Protein AF-A0A7S1NGD7-F1 (afdb_monomer_lite)

pLDDT: mean 74.41, std 15.2, range [37.03, 93.12]

Sequence (127 aa):
RTLNAFVNTAGGIALFGVDPDGIARGVAMDPLHQRMLKRDAAGVLSSFHPPVPREAYDINCWPLLRRGSGDPTGLGVFAILVCPTGVVHNYLWRVYMREEDGNVEAELPEELEELKASMLAGRKIRK

Organism: NCBI:txid73025

Radius of gyration: 15.8 Å; chains: 1; bounding box: 41×26×49 Å

Structure (mmCIF, N/CA/C/O backbone):
data_AF-A0A7S1NGD7-F1
#
_entry.id   AF-A0A7S1NGD7-F1
#
loop_
_atom_site.group_PDB
_atom_site.id
_atom_site.type_symbol
_atom_site.label_atom_id
_atom_site.label_alt_id
_atom_site.label_comp_id
_atom_site.label_asym_id
_atom_site.label_entity_id
_atom_site.label_seq_id
_atom_site.pdbx_PDB_ins_code
_atom_site.Cartn_x
_atom_site.Cartn_y
_atom_site.Cartn_z
_atom_site.occupancy
_atom_site.B_iso_or_equiv
_atom_site.auth_seq_id
_atom_site.auth_comp_id
_atom_site.auth_asym_id
_atom_site.auth_atom_id
_atom_site.pdbx_PDB_model_num
ATOM 1 N N . ARG A 1 1 ? -12.822 -6.900 1.771 1.00 73.00 1 ARG A N 1
ATOM 2 C CA . ARG A 1 1 ? -12.779 -8.101 2.649 1.00 73.00 1 ARG A CA 1
ATOM 3 C C . ARG A 1 1 ? -11.549 -8.078 3.554 1.00 73.00 1 ARG A C 1
ATOM 5 O O . ARG A 1 1 ? -11.739 -8.053 4.758 1.00 73.00 1 ARG A O 1
ATOM 12 N N . THR A 1 2 ? -10.333 -7.972 3.011 1.00 82.31 2 THR A N 1
ATOM 13 C CA . THR A 1 2 ? -9.074 -7.890 3.784 1.00 82.31 2 THR A CA 1
ATOM 14 C C . THR A 1 2 ? -9.068 -6.784 4.845 1.00 82.31 2 THR A C 1
ATOM 16 O O . THR A 1 2 ? -8.804 -7.059 6.007 1.00 82.31 2 THR A O 1
ATOM 19 N N . LEU A 1 3 ? -9.477 -5.559 4.488 1.00 82.06 3 LEU A N 1
ATOM 20 C CA . LEU A 1 3 ? -9.535 -4.440 5.442 1.00 82.06 3 LEU A CA 1
ATOM 21 C C . LEU A 1 3 ? -10.493 -4.698 6.614 1.00 82.06 3 LEU A C 1
ATOM 23 O O . LEU A 1 3 ? -10.180 -4.344 7.742 1.00 82.06 3 LEU A O 1
ATOM 27 N N . ASN A 1 4 ? -11.615 -5.386 6.373 1.00 82.06 4 ASN A N 1
ATOM 28 C CA . ASN A 1 4 ? -12.543 -5.756 7.442 1.00 82.06 4 ASN A CA 1
ATOM 29 C C . ASN A 1 4 ? -11.884 -6.717 8.444 1.00 82.06 4 ASN A C 1
ATOM 31 O O . ASN A 1 4 ? -12.099 -6.602 9.645 1.00 82.06 4 ASN A O 1
ATOM 35 N N . ALA A 1 5 ? -11.058 -7.652 7.963 1.00 79.69 5 ALA A N 1
ATOM 36 C CA . ALA A 1 5 ? -10.319 -8.553 8.841 1.00 79.69 5 ALA A CA 1
ATOM 37 C C . ALA A 1 5 ? -9.325 -7.782 9.721 1.00 79.69 5 ALA A C 1
ATOM 39 O O . ALA A 1 5 ? -9.259 -8.035 10.918 1.00 79.69 5 ALA A O 1
ATOM 40 N N . PHE A 1 6 ? -8.606 -6.802 9.167 1.00 83.94 6 PHE A N 1
ATOM 41 C CA . PHE A 1 6 ? -7.676 -5.974 9.944 1.00 83.94 6 PHE A CA 1
ATOM 42 C C . PHE A 1 6 ? -8.377 -5.134 11.009 1.00 83.94 6 PHE A C 1
ATOM 44 O O . PHE A 1 6 ? -7.905 -5.091 12.140 1.00 83.94 6 PHE A O 1
ATOM 51 N N . VAL A 1 7 ? -9.522 -4.528 10.678 1.00 79.62 7 VAL A N 1
ATOM 52 C CA . VAL A 1 7 ? -10.315 -3.729 11.629 1.00 79.62 7 VAL A CA 1
ATOM 53 C C . VAL A 1 7 ? -10.787 -4.564 12.822 1.00 79.62 7 VAL A C 1
ATOM 55 O O . VAL A 1 7 ? -10.792 -4.076 13.946 1.00 79.62 7 VAL A O 1
ATOM 58 N N . ASN A 1 8 ? -11.140 -5.831 12.593 1.00 78.06 8 ASN A N 1
ATOM 59 C CA . ASN A 1 8 ? -11.632 -6.738 13.636 1.00 78.06 8 ASN A CA 1
ATOM 60 C C . ASN A 1 8 ? -10.523 -7.548 14.333 1.00 78.06 8 ASN A C 1
ATOM 62 O O . ASN A 1 8 ? -10.817 -8.456 15.111 1.00 78.06 8 ASN A O 1
ATOM 66 N N . THR A 1 9 ? -9.252 -7.276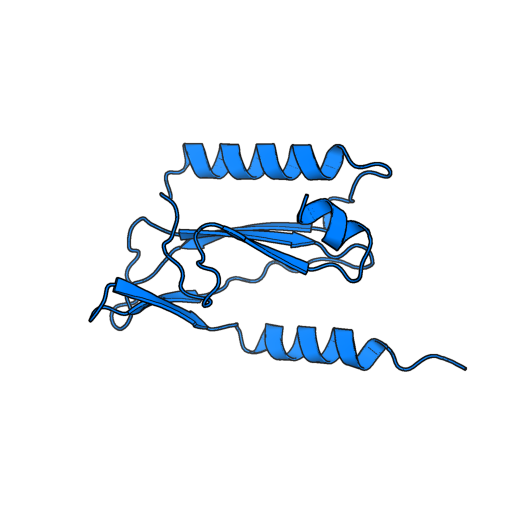 14.039 1.00 79.19 9 THR A N 1
ATOM 67 C CA . THR A 1 9 ? -8.108 -7.989 14.625 1.00 79.19 9 THR A CA 1
ATOM 68 C C . THR A 1 9 ? -7.048 -6.994 15.109 1.00 79.19 9 THR A C 1
ATOM 70 O O . THR A 1 9 ? -7.372 -5.878 15.500 1.00 79.19 9 THR A O 1
ATOM 73 N N . ALA A 1 10 ? -5.770 -7.379 15.133 1.00 75.75 10 ALA A N 1
ATOM 74 C CA . ALA A 1 10 ? -4.669 -6.537 15.606 1.00 75.75 10 ALA 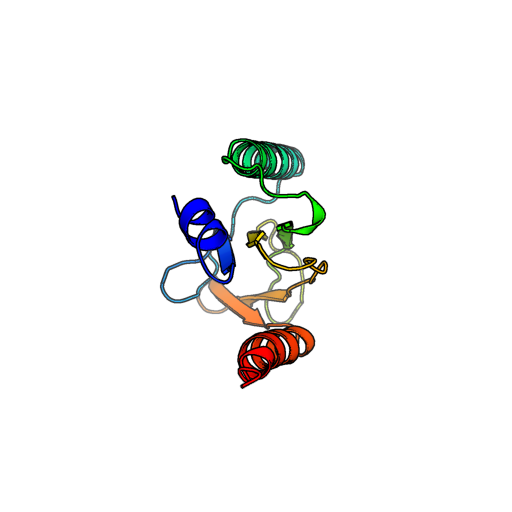A CA 1
ATOM 75 C C . ALA A 1 10 ? -4.232 -5.463 14.586 1.00 75.75 10 ALA A C 1
ATOM 77 O O . ALA A 1 10 ? -3.153 -4.891 14.727 1.00 75.75 10 ALA A O 1
ATOM 78 N N . GLY A 1 11 ? -5.036 -5.207 13.551 1.00 83.12 11 GLY A N 1
ATOM 79 C CA . GLY A 1 11 ? -4.623 -4.432 12.390 1.00 83.12 11 GLY A CA 1
ATOM 80 C C . GLY A 1 11 ? -3.844 -5.256 11.368 1.00 83.12 11 GLY A C 1
ATOM 81 O O . GLY A 1 11 ? -3.824 -6.488 11.407 1.00 83.12 11 GLY A O 1
ATOM 82 N N . GLY A 1 12 ? -3.229 -4.567 10.414 1.00 84.12 12 GLY A N 1
ATOM 83 C CA . GLY A 1 12 ? -2.448 -5.202 9.361 1.00 84.12 12 GLY A CA 1
ATOM 84 C C . GLY A 1 12 ? -2.092 -4.259 8.223 1.00 84.12 12 GLY A C 1
ATOM 85 O O . GLY A 1 12 ? -2.461 -3.083 8.215 1.00 84.12 12 GLY A O 1
ATOM 86 N N . ILE A 1 13 ? -1.368 -4.807 7.250 1.00 84.19 13 ILE A N 1
ATOM 87 C CA . ILE A 1 13 ? -0.969 -4.108 6.030 1.00 84.19 13 ILE A CA 1
ATOM 88 C C . ILE A 1 13 ? -1.505 -4.894 4.837 1.00 84.19 13 ILE A C 1
ATOM 90 O O . ILE A 1 13 ? -1.250 -6.091 4.711 1.00 84.19 13 ILE A O 1
ATOM 94 N N . ALA A 1 14 ? -2.256 -4.223 3.966 1.00 86.69 14 ALA A N 1
ATOM 95 C CA . ALA A 1 14 ? -2.635 -4.748 2.661 1.00 86.69 14 ALA A CA 1
ATOM 96 C C . ALA A 1 14 ? -1.716 -4.127 1.615 1.00 86.69 14 ALA A C 1
ATOM 98 O O . ALA A 1 14 ? -1.683 -2.904 1.475 1.00 86.69 14 ALA A O 1
ATOM 99 N N . LEU A 1 15 ? -0.998 -4.977 0.886 1.00 85.56 15 LEU A N 1
ATOM 100 C CA . LEU A 1 15 ? -0.140 -4.582 -0.222 1.00 85.56 15 LEU A CA 1
ATOM 101 C C . LEU A 1 15 ? -0.799 -4.998 -1.535 1.00 85.56 15 LEU A C 1
ATOM 103 O O . LEU A 1 15 ? -1.227 -6.140 -1.689 1.00 85.56 15 LEU A O 1
ATOM 107 N N . PHE A 1 16 ? -0.885 -4.063 -2.472 1.00 87.56 16 PHE A N 1
ATOM 108 C CA . PHE A 1 16 ? -1.416 -4.275 -3.812 1.00 87.56 16 PHE A CA 1
ATOM 109 C C . PHE A 1 16 ? -0.307 -4.057 -4.836 1.00 87.56 16 PHE A C 1
ATOM 111 O O . PHE A 1 16 ? 0.487 -3.121 -4.719 1.00 87.56 16 PHE A O 1
ATOM 118 N N . GLY A 1 17 ? -0.273 -4.921 -5.849 1.00 84.25 17 GLY A N 1
ATOM 119 C CA . GLY A 1 17 ? 0.891 -5.047 -6.723 1.00 84.25 17 GLY A CA 1
ATOM 120 C C . GLY A 1 17 ? 2.001 -5.878 -6.082 1.00 84.25 17 GLY A C 1
ATOM 121 O O . GLY A 1 17 ? 3.161 -5.648 -6.398 1.00 84.25 17 GLY A O 1
ATOM 122 N N . VAL A 1 18 ? 1.653 -6.800 -5.175 1.00 81.62 18 VAL A N 1
ATOM 123 C CA . VAL A 1 18 ? 2.548 -7.801 -4.579 1.00 81.62 18 VAL A CA 1
ATOM 124 C C . VAL A 1 18 ? 1.908 -9.177 -4.711 1.00 81.62 18 VAL A C 1
ATOM 126 O O . VAL A 1 18 ? 0.737 -9.347 -4.367 1.00 81.62 18 VAL A O 1
ATOM 129 N N . ASP A 1 19 ? 2.666 -10.128 -5.241 1.00 77.44 19 ASP A N 1
ATOM 130 C CA . ASP A 1 19 ? 2.276 -11.522 -5.395 1.00 77.44 19 ASP A CA 1
ATOM 131 C C . ASP A 1 19 ? 2.306 -12.256 -4.038 1.00 77.44 19 ASP A C 1
ATOM 133 O O . ASP A 1 19 ? 2.941 -11.802 -3.081 1.00 77.44 19 ASP A O 1
ATOM 137 N N . PRO A 1 20 ? 1.618 -13.407 -3.912 1.00 75.00 20 PRO A N 1
ATOM 138 C CA . PRO A 1 20 ? 1.566 -14.167 -2.658 1.00 75.00 20 PRO A CA 1
ATOM 139 C C . PRO A 1 20 ? 2.921 -14.684 -2.153 1.00 75.00 20 PRO A C 1
ATOM 141 O O . PRO A 1 20 ? 3.047 -15.004 -0.974 1.00 75.00 20 PRO A O 1
ATOM 144 N N . ASP A 1 21 ? 3.916 -14.781 -3.030 1.00 74.62 21 ASP A N 1
ATOM 145 C CA . ASP A 1 21 ? 5.303 -15.135 -2.711 1.00 74.62 21 ASP A CA 1
ATOM 146 C C . ASP A 1 21 ? 6.119 -13.948 -2.159 1.00 74.62 21 ASP A C 1
ATOM 148 O O . ASP A 1 21 ? 7.282 -14.114 -1.794 1.00 74.62 21 ASP A O 1
ATOM 152 N N . GLY A 1 22 ? 5.505 -12.764 -2.047 1.00 66.31 22 GLY A N 1
ATOM 153 C CA . GLY A 1 22 ? 6.132 -11.544 -1.541 1.00 66.31 22 GLY A CA 1
ATOM 154 C C . GLY A 1 22 ? 6.801 -10.693 -2.620 1.00 66.31 22 GLY A C 1
ATOM 155 O O . GLY A 1 22 ? 7.407 -9.674 -2.292 1.00 66.31 22 GLY A O 1
ATOM 156 N N . ILE A 1 23 ? 6.676 -11.067 -3.894 1.00 69.25 23 ILE A N 1
ATOM 157 C CA . ILE A 1 23 ? 7.294 -10.356 -5.014 1.00 69.25 23 ILE A CA 1
ATOM 158 C C . ILE A 1 23 ? 6.398 -9.190 -5.438 1.00 69.25 23 ILE A C 1
ATOM 160 O O . ILE A 1 23 ? 5.266 -9.395 -5.869 1.00 69.25 23 ILE A O 1
ATOM 164 N N . ALA A 1 24 ? 6.875 -7.943 -5.373 1.00 72.06 24 ALA A N 1
ATOM 165 C CA . ALA A 1 24 ? 6.106 -6.842 -5.961 1.00 72.06 24 ALA A CA 1
ATOM 166 C C . ALA A 1 24 ? 6.074 -6.924 -7.500 1.00 72.06 24 ALA A C 1
ATOM 168 O O . ALA A 1 24 ? 7.094 -6.998 -8.163 1.00 72.06 24 ALA A O 1
ATOM 169 N N . ARG A 1 25 ? 4.895 -6.877 -8.109 1.00 73.94 25 ARG A N 1
ATOM 170 C CA . ARG A 1 25 ? 4.725 -6.658 -9.559 1.00 73.94 25 ARG A CA 1
ATOM 171 C C . ARG A 1 25 ? 4.511 -5.186 -9.891 1.00 73.94 25 ARG A C 1
ATOM 173 O O . ARG A 1 25 ? 4.692 -4.761 -11.027 1.00 73.94 25 ARG A O 1
ATOM 180 N N . GLY A 1 26 ? 4.145 -4.414 -8.874 1.00 78.81 26 GLY A N 1
ATOM 181 C CA . GLY A 1 26 ? 3.802 -3.014 -8.990 1.00 78.81 26 GLY A CA 1
ATOM 182 C C . GLY A 1 26 ? 2.437 -2.779 -9.637 1.00 78.81 26 GLY A C 1
ATOM 183 O O . GLY A 1 26 ? 1.807 -3.651 -10.231 1.00 78.81 26 GLY A O 1
ATOM 184 N N . VAL A 1 27 ? 1.972 -1.552 -9.488 1.00 84.88 27 VAL A N 1
ATOM 185 C CA . VAL A 1 27 ? 0.824 -0.956 -10.159 1.00 84.88 27 VAL A CA 1
ATOM 186 C C . VAL A 1 27 ? 1.285 0.338 -10.819 1.00 84.88 27 VAL A C 1
ATOM 188 O O . VAL A 1 27 ? 2.240 0.969 -10.359 1.00 84.88 27 VAL A O 1
ATOM 191 N N . ALA A 1 28 ? 0.632 0.736 -11.909 1.00 84.56 2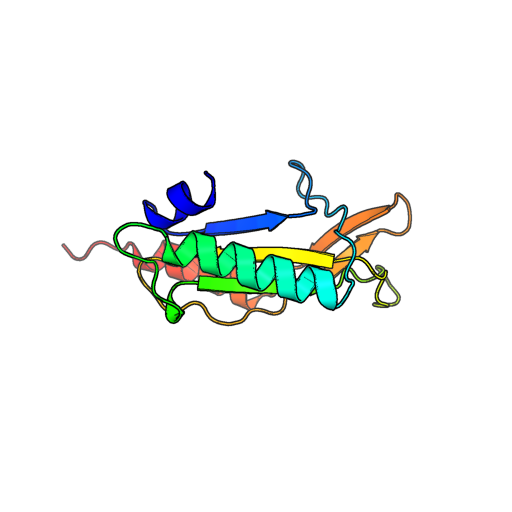8 ALA A N 1
ATOM 192 C CA . ALA A 1 28 ? 0.970 1.974 -12.604 1.00 84.56 28 ALA A CA 1
ATOM 193 C C . ALA A 1 28 ? 0.807 3.187 -11.672 1.00 84.56 28 ALA A C 1
ATOM 195 O O . ALA A 1 28 ? -0.242 3.376 -11.054 1.00 84.56 28 ALA A O 1
ATOM 196 N N . MET A 1 29 ? 1.846 4.020 -11.587 1.00 81.94 29 MET A N 1
ATOM 197 C CA . MET A 1 29 ? 1.917 5.153 -10.658 1.00 81.94 29 MET A CA 1
ATOM 198 C C . MET A 1 29 ? 1.495 6.477 -11.297 1.00 81.94 29 MET A C 1
ATOM 200 O O . MET A 1 29 ? 2.103 7.515 -11.034 1.00 81.94 29 MET A O 1
ATOM 204 N N . ASP A 1 30 ? 0.439 6.495 -12.107 1.00 87.06 30 ASP A N 1
ATOM 205 C CA . ASP A 1 30 ? -0.064 7.777 -12.598 1.00 87.06 30 ASP A CA 1
ATOM 206 C C . ASP A 1 30 ? -0.673 8.609 -11.434 1.00 87.06 30 ASP A C 1
ATOM 208 O O . ASP A 1 30 ? -1.384 8.062 -10.580 1.00 87.06 30 ASP A O 1
ATOM 212 N N . PRO A 1 31 ? -0.414 9.930 -11.361 1.00 86.31 31 PRO A N 1
ATOM 213 C CA . PRO A 1 31 ? -0.900 10.769 -10.266 1.00 86.31 31 PRO A CA 1
ATOM 214 C C . PRO A 1 31 ? -2.425 10.772 -10.087 1.00 86.31 31 PRO A C 1
ATOM 216 O O . PRO A 1 31 ? -2.904 10.924 -8.958 1.00 86.31 31 PRO A O 1
ATOM 219 N N . LEU A 1 32 ? -3.197 10.630 -11.170 1.00 89.06 32 LEU A N 1
ATOM 220 C CA . LEU A 1 32 ? -4.655 10.629 -11.123 1.00 89.06 32 LEU A CA 1
ATOM 221 C C . LEU A 1 32 ? -5.183 9.329 -10.504 1.00 89.06 32 LEU A C 1
ATOM 223 O O . LEU A 1 32 ? -5.947 9.399 -9.537 1.00 89.06 32 LEU A O 1
ATOM 227 N N . HIS A 1 33 ? -4.732 8.162 -10.974 1.00 85.06 33 HIS A N 1
ATOM 228 C CA . HIS A 1 33 ? -5.094 6.863 -10.402 1.00 85.06 33 HIS A CA 1
ATOM 229 C C . HIS A 1 33 ? -4.657 6.771 -8.943 1.00 85.06 33 HIS A C 1
ATOM 231 O O . HIS A 1 33 ? -5.437 6.305 -8.119 1.00 85.06 33 HIS A O 1
ATOM 237 N N . GLN A 1 34 ? -3.473 7.273 -8.575 1.00 88.00 34 GLN A N 1
ATOM 238 C CA . GLN A 1 34 ? -3.049 7.288 -7.171 1.00 88.00 34 GLN A CA 1
ATOM 239 C C . GLN A 1 34 ? -4.024 8.073 -6.281 1.00 88.00 34 GLN A C 1
ATOM 241 O O . GLN A 1 34 ? -4.388 7.614 -5.197 1.00 88.00 34 GLN A O 1
ATOM 246 N N . ARG A 1 35 ? -4.476 9.254 -6.725 1.00 90.06 35 ARG A N 1
ATOM 247 C CA . ARG A 1 35 ? -5.469 10.051 -5.985 1.00 90.06 35 ARG A CA 1
ATOM 248 C C . ARG A 1 35 ? -6.813 9.335 -5.893 1.00 90.06 35 ARG A C 1
ATOM 250 O O . ARG A 1 35 ? -7.422 9.349 -4.824 1.00 90.06 35 ARG A O 1
ATOM 257 N N . MET A 1 36 ? -7.255 8.704 -6.980 1.00 90.19 36 MET A N 1
ATOM 258 C CA . MET A 1 36 ? -8.499 7.933 -7.007 1.00 90.19 36 MET A CA 1
ATOM 259 C C . MET A 1 36 ? -8.438 6.739 -6.053 1.00 90.19 36 MET A C 1
ATOM 261 O O . MET A 1 36 ? -9.291 6.630 -5.180 1.00 90.19 36 MET A O 1
ATOM 265 N N . LEU A 1 37 ? -7.383 5.923 -6.121 1.00 89.25 37 LEU A N 1
ATOM 266 C CA . LEU A 1 37 ? -7.179 4.778 -5.229 1.00 89.25 37 LEU A CA 1
ATOM 267 C C . LEU A 1 37 ? -7.141 5.197 -3.757 1.00 89.25 37 LEU A C 1
ATOM 269 O O . LEU A 1 37 ? -7.783 4.565 -2.921 1.00 89.25 37 LEU A O 1
ATOM 273 N N . LYS A 1 38 ? -6.441 6.294 -3.434 1.00 91.38 38 LYS A N 1
ATOM 274 C CA . LYS A 1 38 ? -6.408 6.839 -2.068 1.00 91.38 38 LYS A CA 1
ATOM 275 C C . LYS A 1 38 ? -7.793 7.257 -1.582 1.00 91.38 38 LYS A C 1
ATOM 277 O O . LYS A 1 38 ? -8.171 6.919 -0.462 1.00 91.38 38 LYS A O 1
ATOM 282 N N . ARG A 1 39 ? -8.548 7.977 -2.415 1.00 93.12 39 ARG A N 1
ATOM 283 C CA . ARG A 1 39 ? -9.914 8.410 -2.095 1.00 93.12 39 ARG A CA 1
ATOM 284 C C . ARG A 1 39 ? -10.838 7.213 -1.893 1.00 93.12 39 ARG A C 1
ATOM 286 O O . ARG A 1 39 ? -11.578 7.180 -0.915 1.00 93.12 39 ARG A O 1
ATOM 293 N N . ASP A 1 40 ? -10.779 6.239 -2.790 1.00 92.25 40 ASP A N 1
ATOM 294 C CA . ASP A 1 40 ? -11.674 5.087 -2.775 1.00 92.25 40 ASP A CA 1
ATOM 295 C C . ASP A 1 40 ? -11.362 4.175 -1.574 1.00 92.25 40 ASP A C 1
ATOM 297 O O . ASP A 1 40 ? -12.274 3.765 -0.858 1.00 92.25 40 ASP A O 1
ATOM 301 N N . ALA A 1 41 ? -10.081 3.948 -1.259 1.00 91.25 41 ALA A N 1
ATOM 302 C CA . ALA A 1 41 ? -9.666 3.223 -0.057 1.00 91.25 41 ALA A CA 1
ATOM 303 C C . ALA A 1 41 ? -10.100 3.932 1.239 1.00 91.25 41 ALA A C 1
ATOM 305 O O . ALA A 1 41 ? -10.618 3.282 2.150 1.00 91.25 41 ALA A O 1
ATOM 306 N N . ALA A 1 42 ? -9.952 5.260 1.315 1.00 92.00 42 ALA A N 1
ATOM 307 C CA . ALA A 1 42 ? -10.446 6.042 2.448 1.00 92.00 42 ALA A CA 1
ATOM 308 C C . ALA A 1 42 ? -11.978 5.958 2.580 1.00 92.00 42 ALA A C 1
ATOM 310 O O . ALA A 1 42 ? -12.486 5.816 3.689 1.00 92.00 42 ALA A O 1
ATOM 311 N N . GLY A 1 43 ? -12.705 5.982 1.458 1.00 92.88 43 GLY A N 1
ATOM 312 C CA . GLY A 1 43 ? -14.159 5.806 1.430 1.00 92.88 43 GLY A CA 1
ATOM 313 C C . GLY A 1 43 ? -14.609 4.429 1.924 1.00 92.88 43 GLY A C 1
ATOM 314 O O . GLY A 1 43 ? -15.602 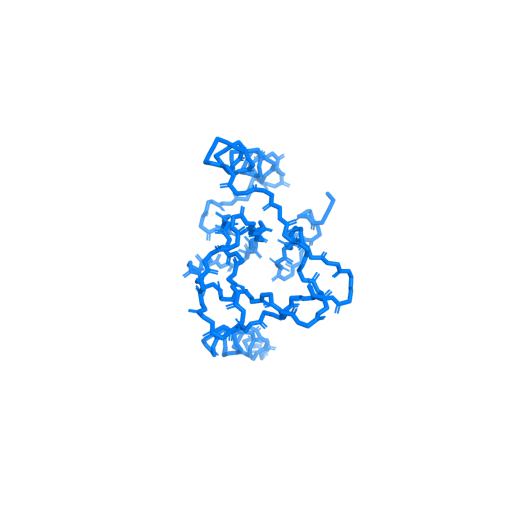4.318 2.638 1.00 92.88 43 GLY A O 1
ATOM 315 N N . VAL A 1 44 ? -13.856 3.370 1.613 1.00 91.94 44 VAL A N 1
ATOM 316 C CA . VAL A 1 44 ? -14.116 2.033 2.172 1.00 91.94 44 VAL A CA 1
ATOM 317 C C . VAL A 1 44 ? -13.915 2.031 3.689 1.00 91.94 44 VAL A C 1
ATOM 319 O O . VAL A 1 44 ? -14.757 1.500 4.410 1.00 91.94 44 VAL A O 1
ATOM 322 N N . LEU A 1 45 ? -12.838 2.641 4.189 1.00 90.00 45 LEU A N 1
ATOM 323 C CA . LEU A 1 45 ? -12.531 2.676 5.624 1.00 90.00 45 LEU A CA 1
ATOM 324 C C . LEU A 1 45 ? -13.557 3.487 6.434 1.00 90.00 45 LEU A C 1
ATOM 326 O O . LEU A 1 45 ? -13.915 3.086 7.543 1.00 90.00 45 LEU A O 1
ATOM 330 N N . SER A 1 46 ? -14.088 4.573 5.868 1.00 90.44 46 SER A N 1
ATOM 331 C CA . SER A 1 46 ? -15.153 5.364 6.496 1.00 90.44 46 SER A CA 1
ATOM 332 C C . SER A 1 46 ? -16.532 4.696 6.439 1.00 90.44 46 SER A C 1
ATOM 334 O O . SER A 1 46 ? -17.415 5.072 7.206 1.00 90.44 46 SER A O 1
ATOM 336 N N . SER A 1 47 ? -16.721 3.695 5.571 1.00 91.00 47 SER A N 1
ATOM 337 C CA . SER A 1 47 ? -17.984 2.951 5.448 1.00 91.00 47 SER A CA 1
ATOM 338 C C . SER A 1 47 ? -18.173 1.835 6.486 1.00 91.00 47 SER A C 1
ATOM 340 O O . SER A 1 47 ? -19.267 1.278 6.587 1.00 91.00 47 SER A O 1
ATOM 342 N N . PHE A 1 48 ? -17.131 1.487 7.252 1.00 88.31 48 PHE A N 1
ATOM 343 C CA . PHE A 1 48 ? -17.245 0.505 8.334 1.00 88.31 48 PHE A CA 1
ATOM 344 C C . PHE A 1 48 ? -18.125 1.019 9.483 1.00 88.31 48 PHE A C 1
ATOM 346 O O . PHE A 1 48 ? -18.328 2.221 9.645 1.00 88.31 48 PHE A O 1
ATOM 353 N N . HIS A 1 49 ? -18.655 0.096 10.292 1.00 83.44 49 HIS A N 1
ATOM 354 C CA . HIS A 1 49 ? -19.430 0.426 11.486 1.00 83.44 49 HIS A CA 1
ATOM 355 C C . HIS A 1 49 ? -18.822 -0.249 12.732 1.00 83.44 49 HIS A C 1
ATOM 357 O O . HIS A 1 49 ? -18.906 -1.475 12.836 1.00 83.44 49 HIS A O 1
ATOM 363 N N . PRO A 1 50 ? -18.229 0.517 13.672 1.00 85.44 50 PRO A N 1
ATOM 364 C CA . PRO A 1 50 ? -17.999 1.965 13.598 1.00 85.44 50 PRO A CA 1
ATOM 365 C C . PRO A 1 50 ? -16.991 2.348 12.488 1.00 85.44 50 PRO A C 1
ATOM 367 O O . PRO A 1 50 ? -16.178 1.504 12.096 1.00 85.44 50 PRO A O 1
ATOM 370 N N . PRO A 1 51 ? -17.026 3.594 11.969 1.00 86.62 51 PRO A N 1
ATOM 371 C CA . PRO A 1 51 ? -16.043 4.064 10.993 1.00 86.62 51 PRO A CA 1
ATOM 372 C C . PRO A 1 51 ? -14.621 3.991 11.552 1.00 86.62 51 PRO A C 1
ATOM 374 O O . PRO A 1 51 ? -14.406 4.274 12.732 1.00 86.62 51 PRO A O 1
ATOM 377 N N . VAL A 1 52 ? -13.644 3.652 10.706 1.00 86.19 52 VAL A N 1
ATOM 378 C CA . VAL A 1 52 ? -12.234 3.631 11.120 1.00 86.19 52 VAL A CA 1
ATOM 379 C C . VAL A 1 52 ? -11.721 5.077 11.229 1.00 86.19 52 VAL A C 1
ATOM 381 O O . VAL A 1 52 ? -11.808 5.809 10.238 1.00 86.19 52 VAL A O 1
ATOM 384 N N . PRO A 1 53 ? -11.181 5.512 12.385 1.00 87.94 53 PRO A N 1
ATOM 385 C CA . PRO A 1 53 ? -10.626 6.858 12.549 1.00 87.94 53 PRO A CA 1
ATOM 386 C C . PRO A 1 53 ? -9.477 7.138 11.571 1.00 87.94 53 PRO A C 1
ATOM 388 O O . PRO A 1 53 ? -8.730 6.227 11.213 1.00 87.94 53 PRO A O 1
ATOM 391 N N . ARG A 1 54 ? -9.290 8.395 11.147 1.00 87.06 54 ARG A N 1
ATOM 392 C CA . ARG A 1 54 ? -8.267 8.757 10.143 1.00 87.06 54 ARG A CA 1
ATOM 393 C C . ARG A 1 54 ? -6.847 8.465 10.626 1.00 87.06 54 ARG A C 1
ATOM 395 O O . ARG A 1 54 ? -5.992 8.119 9.817 1.00 87.06 54 ARG A O 1
ATOM 402 N N . GLU A 1 55 ? -6.609 8.622 11.918 1.00 85.19 55 GLU A N 1
ATOM 403 C CA . GLU A 1 55 ? -5.362 8.340 12.625 1.00 85.19 55 GLU A CA 1
ATOM 404 C C . GLU A 1 55 ? -5.062 6.839 12.748 1.00 85.19 55 GLU A C 1
ATOM 406 O O . GLU A 1 55 ? -3.908 6.455 12.930 1.00 85.19 55 GLU A O 1
ATOM 411 N N . ALA A 1 56 ? -6.086 5.994 12.608 1.00 85.38 56 ALA A N 1
ATOM 412 C CA . ALA A 1 56 ? -5.993 4.543 12.723 1.00 85.38 56 ALA A CA 1
ATOM 413 C C . ALA A 1 56 ? -5.647 3.863 11.388 1.00 85.38 56 ALA A C 1
ATOM 415 O O . ALA A 1 56 ? -5.642 2.633 11.300 1.00 85.38 56 ALA A O 1
ATOM 416 N N . TYR A 1 57 ? -5.365 4.626 10.328 1.00 88.62 57 TYR A N 1
ATOM 417 C CA . TYR A 1 57 ? -4.911 4.067 9.061 1.00 88.62 57 TYR A CA 1
ATOM 418 C C . TYR A 1 57 ? -3.974 5.001 8.299 1.00 88.62 57 TYR A C 1
ATOM 420 O O . TYR A 1 57 ? -4.000 6.220 8.461 1.00 88.62 57 TYR A O 1
ATOM 428 N N . ASP A 1 58 ? -3.186 4.428 7.394 1.00 88.62 58 ASP A N 1
ATOM 429 C CA . ASP A 1 58 ? -2.422 5.191 6.412 1.00 88.62 58 ASP A CA 1
ATOM 430 C C . ASP A 1 58 ? -2.518 4.555 5.024 1.00 88.62 58 ASP A C 1
ATOM 432 O O . ASP A 1 58 ? -2.637 3.336 4.890 1.00 88.62 58 ASP A O 1
ATOM 436 N N . ILE A 1 59 ? -2.524 5.393 3.988 1.00 90.12 59 ILE A N 1
ATOM 437 C CA . ILE A 1 59 ? -2.699 4.965 2.597 1.00 90.12 59 ILE A CA 1
ATOM 438 C C . ILE A 1 59 ? -1.593 5.587 1.756 1.00 90.12 59 ILE A C 1
ATOM 440 O O . ILE A 1 59 ? -1.599 6.790 1.469 1.00 90.12 59 ILE A O 1
ATOM 444 N N . ASN A 1 60 ? -0.672 4.743 1.306 1.00 88.00 60 ASN A N 1
ATOM 445 C CA . ASN A 1 60 ? 0.518 5.168 0.589 1.00 88.00 60 ASN A CA 1
ATOM 446 C C . ASN A 1 60 ? 0.667 4.465 -0.753 1.00 88.00 60 ASN A C 1
ATOM 448 O O . ASN A 1 60 ? 0.146 3.379 -0.988 1.00 88.00 60 ASN A O 1
ATOM 452 N N . CYS A 1 61 ? 1.409 5.129 -1.629 1.00 87.38 61 CYS A N 1
ATOM 453 C CA . CYS A 1 61 ? 1.887 4.557 -2.872 1.00 87.38 61 CYS A CA 1
ATOM 454 C C . CYS A 1 61 ? 3.409 4.625 -2.807 1.00 87.38 61 CYS A C 1
ATOM 456 O O . CYS A 1 61 ? 3.971 5.722 -2.846 1.00 87.38 61 CYS A O 1
ATOM 458 N N . TRP A 1 62 ? 4.066 3.485 -2.646 1.00 86.62 62 TRP A N 1
ATOM 459 C CA . TRP A 1 62 ? 5.519 3.424 -2.568 1.00 86.62 62 TRP A CA 1
ATOM 460 C C . TRP A 1 62 ? 6.084 3.200 -3.969 1.00 86.62 62 TRP A C 1
ATOM 462 O O . TRP A 1 62 ? 5.676 2.239 -4.624 1.00 86.62 62 TRP A O 1
ATOM 472 N N . PRO A 1 63 ? 6.966 4.078 -4.473 1.00 85.25 63 PRO A N 1
ATOM 473 C CA . PRO A 1 63 ? 7.540 3.904 -5.797 1.00 85.25 63 PRO A CA 1
ATOM 474 C C . PRO A 1 63 ? 8.384 2.634 -5.833 1.00 85.25 63 PRO A C 1
ATOM 476 O O . PRO A 1 63 ? 9.138 2.344 -4.904 1.00 85.25 63 PRO A O 1
ATOM 479 N N . LEU A 1 64 ? 8.259 1.893 -6.927 1.00 84.00 64 LEU A N 1
ATOM 480 C CA . LEU A 1 64 ? 9.107 0.753 -7.203 1.00 84.00 64 LEU A CA 1
ATOM 481 C C . LEU A 1 64 ? 10.393 1.260 -7.855 1.00 84.00 64 LEU A C 1
ATOM 483 O O . LEU A 1 64 ? 10.349 1.881 -8.922 1.00 84.00 64 LEU A O 1
ATOM 487 N N . LEU A 1 65 ? 11.523 1.007 -7.211 1.00 83.94 65 LEU A N 1
ATOM 488 C CA . LEU A 1 65 ? 12.849 1.452 -7.630 1.00 83.94 65 LEU A CA 1
ATOM 489 C C . LEU A 1 65 ? 13.590 0.319 -8.341 1.00 83.94 65 LEU A C 1
ATOM 491 O O . LEU A 1 65 ? 13.306 -0.841 -8.086 1.00 83.94 65 LEU A O 1
ATOM 495 N N . ARG A 1 66 ? 14.553 0.605 -9.214 1.00 79.38 66 ARG A N 1
ATOM 496 C CA . ARG A 1 66 ? 15.461 -0.417 -9.757 1.00 79.38 66 ARG A CA 1
ATOM 497 C C . ARG A 1 66 ? 16.548 -0.744 -8.742 1.00 79.38 66 ARG A C 1
ATOM 499 O O . ARG A 1 66 ? 17.106 0.158 -8.114 1.00 79.38 66 ARG A O 1
ATOM 506 N N . ARG A 1 67 ? 16.856 -2.028 -8.562 1.00 72.88 67 ARG A N 1
ATOM 507 C CA . ARG A 1 67 ? 17.948 -2.460 -7.686 1.00 72.88 67 ARG A CA 1
ATOM 508 C C . ARG A 1 67 ? 19.282 -2.030 -8.294 1.00 72.88 67 ARG A C 1
ATOM 510 O O . ARG A 1 67 ? 19.525 -2.261 -9.466 1.00 72.88 67 ARG A O 1
ATOM 517 N N . GLY A 1 68 ? 20.146 -1.415 -7.493 1.00 73.50 68 GLY A N 1
ATOM 518 C CA . GLY A 1 68 ? 21.442 -0.905 -7.946 1.00 73.50 68 GLY A CA 1
ATOM 519 C C . GLY A 1 68 ? 21.415 0.598 -8.195 1.00 73.50 68 GLY A C 1
ATOM 520 O O . GLY A 1 68 ? 22.081 1.329 -7.468 1.00 73.50 68 GLY A O 1
ATOM 521 N N . SER A 1 69 ? 20.622 1.074 -9.163 1.00 78.38 69 SER A N 1
ATOM 522 C CA . SER A 1 69 ? 20.553 2.516 -9.453 1.00 78.38 69 SER A CA 1
ATOM 523 C C . SER A 1 69 ? 19.651 3.296 -8.492 1.00 78.38 69 SER A C 1
ATOM 525 O O . SER A 1 69 ? 19.893 4.473 -8.240 1.00 78.38 69 SER A O 1
ATOM 527 N N . GLY A 1 70 ? 18.622 2.650 -7.932 1.00 74.81 70 GLY A N 1
ATOM 528 C CA . GLY A 1 70 ? 17.602 3.317 -7.121 1.00 74.81 70 GLY A CA 1
ATOM 529 C C . GLY A 1 70 ? 16.611 4.146 -7.943 1.00 74.81 70 GLY A C 1
ATOM 530 O O . GLY A 1 70 ? 15.803 4.870 -7.362 1.00 74.81 70 GLY A O 1
ATOM 531 N N . ASP A 1 71 ? 16.642 4.041 -9.274 1.00 81.19 71 ASP A N 1
ATOM 532 C CA . ASP A 1 71 ? 15.793 4.850 -10.147 1.00 81.19 71 ASP A CA 1
ATOM 533 C C . ASP A 1 71 ? 14.336 4.373 -10.134 1.00 81.19 71 ASP A C 1
ATOM 535 O O . ASP A 1 71 ? 14.075 3.167 -10.135 1.00 81.19 71 ASP A O 1
ATOM 539 N N . PRO A 1 72 ? 13.357 5.288 -10.196 1.00 82.38 72 PRO A N 1
ATOM 540 C CA . PRO A 1 72 ? 11.952 4.921 -10.275 1.00 82.38 72 PRO A CA 1
ATOM 541 C C . PRO A 1 72 ? 11.628 4.187 -11.584 1.00 82.38 72 PRO A C 1
ATOM 543 O O . PRO A 1 72 ? 11.991 4.609 -12.679 1.00 82.38 72 PRO A O 1
ATOM 546 N N . THR A 1 73 ? 10.866 3.101 -11.471 1.00 82.50 73 THR A N 1
ATOM 547 C CA . THR A 1 73 ? 10.420 2.274 -12.610 1.00 82.50 73 THR A CA 1
ATOM 548 C C . THR A 1 73 ? 9.152 2.798 -13.292 1.00 82.50 73 THR A C 1
ATOM 550 O O . THR A 1 73 ? 8.754 2.279 -14.331 1.00 82.50 73 THR A O 1
ATOM 553 N N . GLY A 1 74 ? 8.483 3.796 -12.702 1.00 83.06 74 GLY A N 1
ATOM 554 C CA . GLY A 1 74 ? 7.130 4.221 -13.091 1.00 83.06 74 GLY A CA 1
ATOM 555 C C . GLY A 1 74 ? 6.011 3.327 -12.534 1.00 83.06 74 GLY A C 1
ATOM 556 O O . GLY A 1 74 ? 4.828 3.630 -12.708 1.00 83.06 74 GLY A O 1
ATOM 557 N N . LEU A 1 75 ? 6.375 2.257 -11.825 1.00 86.38 75 LEU A N 1
ATOM 558 C CA . LEU A 1 75 ? 5.473 1.396 -11.069 1.00 86.38 75 LEU A CA 1
ATOM 559 C C . LEU A 1 75 ? 5.610 1.674 -9.569 1.00 86.38 75 LEU A C 1
ATOM 561 O O . LEU A 1 75 ? 6.531 2.362 -9.122 1.00 86.38 75 LEU A O 1
ATOM 565 N N . GLY A 1 76 ? 4.686 1.146 -8.775 1.00 86.38 76 GLY A N 1
ATOM 566 C CA . GLY A 1 76 ? 4.727 1.260 -7.320 1.00 86.38 76 GLY A CA 1
ATOM 567 C C . GLY A 1 76 ? 3.829 0.256 -6.622 1.00 86.38 76 GLY A C 1
ATOM 568 O O . GLY A 1 76 ? 3.051 -0.437 -7.259 1.00 86.38 76 GLY A O 1
ATOM 569 N N . VAL A 1 77 ? 3.938 0.164 -5.305 1.00 87.00 77 VAL A N 1
ATOM 570 C CA . VAL A 1 77 ? 3.084 -0.676 -4.464 1.00 87.00 77 VAL A CA 1
ATOM 571 C C . VAL A 1 77 ? 2.076 0.216 -3.770 1.00 87.00 77 VAL A C 1
ATOM 573 O O . VAL A 1 77 ? 2.443 1.197 -3.122 1.00 87.00 77 VAL A O 1
ATOM 576 N N . PHE A 1 78 ? 0.797 -0.121 -3.896 1.00 89.31 78 PHE A N 1
ATOM 577 C CA . PHE A 1 78 ? -0.245 0.559 -3.140 1.00 89.31 78 PHE A CA 1
ATOM 578 C C . PHE A 1 78 ? -0.421 -0.153 -1.801 1.00 89.31 78 PHE A C 1
ATOM 580 O O . PHE A 1 78 ? -0.653 -1.360 -1.759 1.00 89.31 78 PHE A O 1
ATOM 587 N N . ALA A 1 79 ? -0.273 0.585 -0.707 1.00 88.00 79 ALA A N 1
ATOM 588 C CA . ALA A 1 79 ? -0.258 0.050 0.643 1.00 88.00 79 ALA A CA 1
ATOM 589 C C . ALA A 1 79 ? -1.340 0.713 1.494 1.00 88.00 79 ALA A C 1
ATOM 591 O O . ALA A 1 79 ? -1.444 1.940 1.546 1.00 88.00 79 ALA A O 1
ATOM 592 N N . ILE A 1 80 ? -2.120 -0.112 2.190 1.00 89.81 80 ILE A N 1
ATOM 593 C CA . ILE A 1 80 ? -3.086 0.330 3.196 1.00 89.81 80 ILE A CA 1
ATOM 594 C C . ILE A 1 80 ? -2.680 -0.283 4.532 1.00 89.81 80 ILE A C 1
ATOM 596 O O . ILE A 1 80 ? -2.757 -1.501 4.705 1.00 89.81 80 ILE A O 1
ATOM 600 N N . LEU A 1 81 ? -2.268 0.561 5.471 1.00 87.31 81 LEU A N 1
ATOM 601 C CA . LEU A 1 81 ? -1.975 0.184 6.848 1.00 87.31 81 LEU A CA 1
ATOM 602 C C . LEU A 1 81 ? -3.196 0.494 7.710 1.00 87.31 81 LEU A C 1
ATOM 604 O O . LEU A 1 81 ? -3.747 1.585 7.612 1.00 87.31 81 LEU A O 1
ATOM 608 N N . VAL A 1 82 ? -3.604 -0.442 8.563 1.00 86.38 82 VAL A N 1
ATOM 609 C CA . VAL A 1 82 ? -4.708 -0.259 9.516 1.00 86.38 82 VAL A CA 1
ATOM 610 C C . VAL A 1 82 ? -4.231 -0.665 10.907 1.00 86.38 82 VAL A C 1
ATOM 612 O O . VAL A 1 82 ? -3.761 -1.786 11.089 1.00 86.38 82 VAL A O 1
ATOM 615 N N . CYS A 1 83 ? -4.385 0.224 11.886 1.00 84.25 83 CYS A N 1
ATOM 616 C CA . CYS A 1 83 ? -4.098 0.004 13.302 1.00 84.25 83 CYS A CA 1
ATOM 617 C C . CYS A 1 83 ? -5.325 0.409 14.142 1.00 84.25 83 CYS A C 1
ATOM 619 O O . CYS A 1 83 ? -5.460 1.569 14.518 1.00 84.25 83 CYS A O 1
ATOM 621 N N . PRO A 1 84 ? -6.242 -0.525 14.450 1.00 69.50 84 PRO A N 1
ATOM 622 C CA . PRO A 1 84 ? -7.518 -0.206 15.099 1.00 69.50 84 PRO A CA 1
ATOM 623 C C . PRO A 1 84 ? -7.383 0.358 16.521 1.00 69.50 84 PRO A C 1
ATOM 625 O O . PRO A 1 84 ? -8.297 1.012 17.011 1.00 69.50 84 PRO A O 1
ATOM 628 N N . THR A 1 85 ? -6.266 0.082 17.199 1.00 70.38 85 THR A N 1
ATOM 629 C CA . THR A 1 85 ? -6.038 0.428 18.611 1.00 70.38 85 THR A CA 1
ATOM 630 C C . THR A 1 85 ? -4.965 1.499 18.812 1.00 70.38 85 THR A C 1
ATOM 632 O O . THR A 1 85 ? -4.516 1.694 19.940 1.00 70.38 85 THR A O 1
ATOM 635 N N . GLY A 1 86 ? -4.494 2.160 17.751 1.00 68.06 86 GLY A N 1
ATOM 636 C CA . GLY A 1 86 ? -3.365 3.082 17.849 1.00 68.06 86 GLY A CA 1
ATOM 637 C C . GLY A 1 86 ? -3.219 4.023 16.660 1.00 68.06 86 GLY A C 1
ATOM 638 O O . GLY A 1 86 ? -4.005 3.997 15.719 1.00 68.06 86 GLY A O 1
ATOM 639 N N . VAL A 1 87 ? -2.192 4.867 16.727 1.00 63.75 87 VAL A N 1
ATOM 640 C CA . VAL A 1 87 ? -1.853 5.818 15.664 1.00 63.75 87 VAL A CA 1
ATOM 641 C C . VAL A 1 87 ? -0.954 5.129 14.643 1.00 63.75 87 VAL A C 1
ATOM 643 O O . VAL A 1 87 ? 0.035 4.495 15.011 1.00 63.75 87 VAL A O 1
ATOM 646 N N . VAL A 1 88 ? -1.283 5.257 13.358 1.00 61.41 88 VAL A N 1
ATOM 647 C CA . VAL A 1 88 ? -0.400 4.820 12.272 1.00 61.41 88 VAL A CA 1
ATOM 648 C C . VAL A 1 88 ? 0.586 5.937 11.947 1.00 61.41 88 VAL A C 1
ATOM 650 O O . VAL A 1 88 ? 0.193 7.041 11.572 1.00 61.41 88 VAL A O 1
ATOM 653 N N . HIS A 1 89 ? 1.879 5.645 12.080 1.00 61.31 89 HIS A N 1
ATOM 654 C CA . HIS A 1 89 ? 2.943 6.530 11.615 1.00 61.31 89 HIS A CA 1
ATOM 655 C C . HIS A 1 89 ? 3.181 6.334 10.114 1.00 61.31 89 HIS A C 1
ATOM 657 O O . HIS A 1 89 ? 3.037 5.230 9.588 1.00 61.31 89 HIS A O 1
ATOM 663 N N . ASN A 1 90 ? 3.536 7.416 9.419 1.00 55.53 90 ASN A N 1
ATOM 664 C CA . ASN A 1 90 ? 3.840 7.355 7.995 1.00 55.53 90 ASN A CA 1
ATOM 665 C C . ASN A 1 90 ? 5.227 6.728 7.809 1.00 55.53 90 ASN A C 1
ATOM 667 O O . ASN A 1 90 ? 6.239 7.340 8.146 1.00 55.53 90 ASN A O 1
ATOM 671 N N . TYR A 1 91 ? 5.254 5.496 7.305 1.00 61.50 91 TYR A N 1
ATOM 672 C CA . TYR A 1 91 ? 6.487 4.786 6.986 1.00 61.50 91 TYR A CA 1
ATOM 673 C C . TYR A 1 91 ? 6.738 4.851 5.480 1.00 61.50 91 TYR A C 1
ATOM 675 O O . TYR A 1 91 ? 5.874 4.485 4.673 1.00 61.50 91 TYR A O 1
ATOM 683 N N . LEU A 1 92 ? 7.942 5.277 5.098 1.00 58.06 92 LEU A N 1
ATOM 684 C CA . LEU A 1 92 ? 8.400 5.253 3.714 1.00 58.06 92 LEU A CA 1
ATOM 685 C C . LEU A 1 92 ? 9.178 3.960 3.469 1.00 58.06 92 LEU A C 1
ATOM 687 O O . LEU A 1 92 ? 10.304 3.809 3.931 1.00 58.06 92 LEU A O 1
ATOM 691 N N . TRP A 1 93 ? 8.575 3.029 2.738 1.00 67.94 93 TRP A N 1
ATOM 692 C CA . TRP A 1 93 ? 9.205 1.749 2.429 1.00 67.94 93 TRP A CA 1
ATOM 693 C C . TRP A 1 93 ? 9.947 1.851 1.105 1.00 67.94 93 TRP A C 1
ATOM 695 O O . TRP A 1 93 ? 9.461 2.488 0.164 1.00 67.94 93 TRP A O 1
ATOM 705 N N . ARG A 1 94 ? 11.112 1.204 1.022 1.00 67.44 94 ARG A N 1
ATOM 706 C CA . ARG A 1 94 ? 11.850 1.074 -0.234 1.00 67.44 94 ARG A CA 1
ATOM 707 C C . ARG A 1 94 ? 11.551 -0.284 -0.844 1.00 67.44 94 ARG A C 1
ATOM 709 O O . ARG A 1 94 ? 11.784 -1.327 -0.239 1.00 67.44 94 ARG A O 1
ATOM 716 N N . VAL A 1 95 ? 11.007 -0.250 -2.051 1.00 72.31 95 VAL A N 1
ATOM 717 C CA . VAL A 1 95 ? 10.634 -1.439 -2.810 1.00 72.31 95 VAL A CA 1
ATOM 718 C C . VAL A 1 95 ? 11.491 -1.453 -4.074 1.00 72.31 95 VAL A C 1
ATOM 720 O O . VAL A 1 95 ? 11.511 -0.459 -4.798 1.00 72.31 95 VAL A O 1
ATOM 723 N N . TYR A 1 96 ? 12.214 -2.541 -4.333 1.00 70.12 96 TYR A N 1
ATOM 724 C CA . TYR A 1 96 ? 13.245 -2.638 -5.370 1.00 70.12 96 TYR A CA 1
ATOM 725 C C . TYR A 1 96 ? 12.994 -3.770 -6.357 1.00 70.12 96 TYR A C 1
ATOM 727 O O . TYR A 1 96 ? 12.944 -4.928 -5.979 1.00 70.12 96 TYR A O 1
ATOM 735 N N . MET A 1 97 ? 12.967 -3.479 -7.645 1.00 69.25 97 MET A N 1
ATOM 736 C CA . MET A 1 97 ? 12.971 -4.455 -8.722 1.00 69.25 97 MET A CA 1
ATOM 737 C C . MET A 1 97 ? 14.376 -5.008 -8.961 1.00 69.25 97 MET A C 1
ATOM 739 O O . MET A 1 97 ? 15.289 -4.276 -9.338 1.00 69.25 97 MET A O 1
ATOM 743 N N . ARG A 1 98 ? 14.540 -6.309 -8.736 1.00 64.81 98 ARG A N 1
ATOM 744 C CA . ARG A 1 98 ? 15.643 -7.150 -9.187 1.00 64.81 98 ARG A CA 1
ATOM 745 C C . ARG A 1 98 ? 15.690 -7.140 -10.719 1.00 64.81 98 ARG A C 1
ATOM 747 O O . ARG A 1 98 ? 14.715 -7.438 -11.403 1.00 64.81 98 ARG A O 1
ATOM 754 N N . GLU A 1 99 ? 16.843 -6.751 -11.249 1.00 61.34 99 GLU A N 1
ATOM 755 C CA . GLU A 1 99 ? 17.025 -6.495 -12.682 1.00 61.34 99 GLU A CA 1
ATOM 756 C C . GLU A 1 99 ? 17.149 -7.776 -13.525 1.00 61.34 99 GLU A C 1
ATOM 758 O O . GLU A 1 99 ? 16.864 -7.743 -14.718 1.00 61.34 99 GLU A O 1
ATOM 763 N N . GLU A 1 100 ? 17.549 -8.899 -12.919 1.00 58.69 100 GLU A N 1
ATOM 764 C CA . GLU A 1 100 ? 17.861 -10.152 -13.629 1.00 58.69 100 GLU A CA 1
ATOM 765 C C . GLU A 1 100 ? 16.622 -10.897 -14.150 1.00 58.69 100 GLU A C 1
ATOM 767 O O . GLU A 1 100 ? 16.674 -11.545 -15.192 1.00 58.69 100 GLU A O 1
ATOM 772 N N . ASP A 1 101 ? 15.507 -10.810 -13.430 1.00 62.50 101 ASP A N 1
ATOM 773 C CA . ASP A 1 101 ? 14.274 -11.566 -13.678 1.00 62.50 101 ASP A CA 1
ATOM 774 C C . ASP A 1 101 ? 13.010 -10.685 -13.621 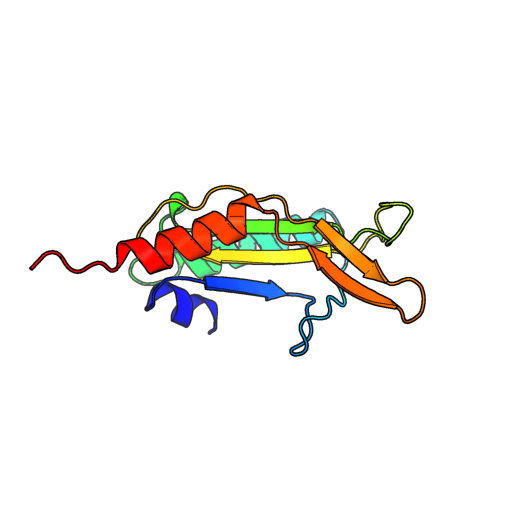1.00 62.50 101 ASP A C 1
ATOM 776 O O . ASP A 1 101 ? 11.903 -11.166 -13.872 1.00 62.50 101 ASP A O 1
ATOM 780 N N . GLY A 1 102 ? 13.160 -9.394 -13.302 1.00 54.28 102 GLY A N 1
ATOM 781 C CA . GLY A 1 102 ? 12.047 -8.474 -13.066 1.00 54.28 102 GLY A CA 1
ATOM 782 C C . GLY A 1 102 ? 11.294 -8.739 -11.758 1.00 54.28 102 GLY A C 1
ATOM 783 O O . GLY A 1 102 ? 10.218 -8.173 -11.556 1.00 54.28 102 GLY A O 1
ATOM 784 N N . ASN A 1 103 ? 11.816 -9.598 -10.875 1.00 53.59 103 ASN A N 1
ATOM 785 C CA . ASN A 1 103 ? 11.248 -9.810 -9.546 1.00 53.59 103 ASN A CA 1
ATOM 786 C C . ASN A 1 103 ? 11.529 -8.600 -8.657 1.00 53.59 103 ASN A C 1
ATOM 788 O O . ASN A 1 103 ? 12.392 -7.794 -8.956 1.00 53.59 103 ASN A O 1
ATOM 792 N N . VAL A 1 104 ? 10.805 -8.424 -7.560 1.00 57.34 104 VAL A N 1
ATOM 793 C CA . VAL A 1 104 ? 10.964 -7.278 -6.664 1.00 57.34 104 VAL A CA 1
ATOM 794 C C . VAL A 1 104 ? 11.187 -7.745 -5.233 1.00 57.34 104 VAL A C 1
ATOM 796 O O . VAL A 1 104 ? 10.472 -8.613 -4.745 1.00 57.34 104 VAL A O 1
ATOM 799 N N . GLU A 1 105 ? 12.141 -7.111 -4.560 1.00 64.06 105 GLU A N 1
ATOM 800 C CA . GLU A 1 105 ? 12.462 -7.231 -3.142 1.00 64.06 105 GLU A CA 1
ATOM 801 C C . GLU A 1 105 ? 12.053 -5.952 -2.405 1.00 64.06 105 GLU A C 1
ATOM 803 O O . GLU A 1 105 ? 12.329 -4.847 -2.864 1.00 64.06 105 GLU A O 1
ATOM 808 N N . ALA A 1 106 ? 11.411 -6.077 -1.247 1.00 61.31 106 ALA A N 1
ATOM 809 C CA . ALA A 1 106 ? 11.146 -4.941 -0.370 1.00 61.31 106 ALA A CA 1
ATOM 810 C C . ALA A 1 106 ? 12.089 -4.997 0.832 1.00 61.31 106 ALA A C 1
ATOM 812 O O . ALA A 1 106 ? 12.121 -6.005 1.538 1.00 61.31 106 ALA A O 1
ATOM 813 N N . GLU A 1 107 ? 12.811 -3.908 1.092 1.00 61.41 107 GLU A N 1
ATOM 814 C CA . GLU A 1 107 ? 13.449 -3.714 2.392 1.00 61.41 107 GLU A CA 1
ATOM 815 C C . GLU A 1 107 ? 12.467 -2.982 3.298 1.00 61.41 107 GLU A C 1
ATOM 817 O O . GLU A 1 107 ? 12.038 -1.853 3.036 1.00 61.41 107 GLU A O 1
ATOM 822 N N . LEU A 1 108 ? 12.101 -3.664 4.378 1.00 54.03 108 LEU A N 1
ATOM 823 C CA . LEU A 1 108 ? 11.491 -3.033 5.533 1.00 54.03 108 LEU A CA 1
ATOM 824 C C . LEU A 1 108 ? 12.493 -2.016 6.101 1.00 54.03 108 LEU A C 1
ATOM 826 O O . LEU A 1 108 ? 13.647 -2.388 6.317 1.00 54.03 108 LEU A O 1
ATOM 830 N N . PRO A 1 109 ? 12.087 -0.765 6.378 1.00 53.94 109 PRO A N 1
ATOM 831 C CA . PRO A 1 109 ? 12.889 0.110 7.224 1.00 53.94 109 PRO A CA 1
ATOM 832 C C . PRO A 1 109 ? 13.153 -0.609 8.555 1.00 53.94 109 PRO A C 1
ATOM 834 O O . PRO A 1 109 ? 12.216 -1.190 9.114 1.00 53.94 109 PRO A O 1
ATOM 837 N N . GLU A 1 110 ? 14.390 -0.587 9.064 1.00 53.56 110 GLU A N 1
ATOM 838 C CA . GLU A 1 110 ? 14.751 -1.211 10.356 1.00 53.56 110 GLU A CA 1
ATOM 839 C C . GLU A 1 110 ? 13.787 -0.784 11.481 1.00 53.56 110 GLU A C 1
ATOM 841 O O . GLU A 1 110 ? 13.401 -1.594 12.324 1.00 53.56 110 GLU A O 1
ATOM 846 N N . GLU A 1 111 ? 13.276 0.449 11.416 1.00 48.78 111 GLU A N 1
ATOM 847 C CA . GLU A 1 111 ? 12.320 1.018 12.373 1.00 48.78 111 GLU A CA 1
ATOM 848 C C . GLU A 1 111 ? 10.979 0.251 12.450 1.00 48.78 111 GLU A C 1
ATOM 850 O O . GLU A 1 111 ? 10.236 0.368 13.428 1.00 48.78 111 GLU A O 1
ATOM 855 N N . LEU A 1 112 ? 10.634 -0.544 11.430 1.00 48.97 112 LEU A N 1
ATOM 856 C CA . LEU A 1 112 ? 9.383 -1.305 11.378 1.00 48.97 112 LEU A CA 1
ATOM 857 C C . LEU A 1 112 ? 9.523 -2.743 11.898 1.00 48.97 112 LEU A C 1
ATOM 859 O O . LEU A 1 112 ? 8.539 -3.306 12.387 1.00 48.97 112 LEU A O 1
ATOM 863 N N . GLU A 1 113 ? 10.726 -3.320 11.849 1.00 52.56 113 GLU A N 1
ATOM 864 C CA . GLU A 1 113 ? 11.061 -4.538 12.603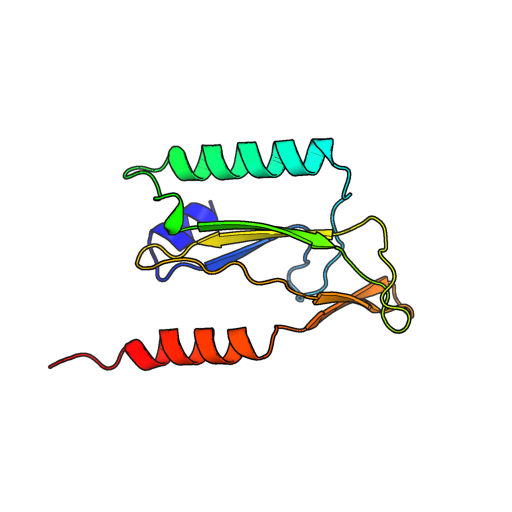 1.00 52.56 113 GLU A CA 1
ATOM 865 C C . GLU A 1 113 ? 10.930 -4.263 14.109 1.00 52.56 113 GLU A C 1
ATOM 867 O O . GLU A 1 113 ? 10.290 -5.029 14.836 1.00 52.56 113 GLU A O 1
ATOM 872 N N . GLU A 1 114 ? 11.405 -3.099 14.558 1.00 50.50 114 GLU A N 1
ATOM 873 C CA . GLU A 1 114 ? 11.251 -2.641 15.941 1.00 50.50 114 GLU A CA 1
ATOM 874 C C . GLU A 1 114 ? 9.786 -2.383 16.321 1.00 50.50 114 GLU A C 1
ATOM 876 O O . GLU A 1 114 ? 9.350 -2.771 17.409 1.00 50.50 114 GLU A O 1
ATOM 881 N N . LEU A 1 115 ? 8.980 -1.796 15.426 1.00 46.56 115 LEU A N 1
ATOM 882 C CA . LEU A 1 115 ? 7.550 -1.586 15.675 1.00 46.56 115 LEU A CA 1
ATOM 883 C C . LEU A 1 115 ? 6.781 -2.912 15.758 1.00 46.56 115 LEU A C 1
ATOM 885 O O . LEU A 1 115 ? 5.980 -3.094 16.677 1.00 46.56 115 LEU A O 1
ATOM 889 N N . LYS A 1 116 ? 7.033 -3.862 14.845 1.00 50.31 116 LYS A N 1
ATOM 890 C CA . LYS A 1 116 ? 6.450 -5.214 14.915 1.00 50.31 116 LYS A CA 1
ATOM 891 C C . LYS A 1 116 ? 6.836 -5.904 16.223 1.00 50.31 116 LYS A C 1
ATOM 893 O O . LYS A 1 116 ? 5.964 -6.459 16.894 1.00 50.31 116 LYS A O 1
ATOM 898 N N . ALA A 1 117 ? 8.110 -5.828 16.612 1.00 52.22 117 ALA A N 1
ATOM 899 C CA . ALA A 1 117 ? 8.605 -6.380 17.869 1.00 52.22 117 ALA A CA 1
ATOM 900 C C . ALA A 1 117 ? 7.944 -5.716 19.091 1.00 52.22 117 ALA A C 1
ATOM 902 O O . ALA A 1 117 ? 7.528 -6.411 20.016 1.00 52.22 117 ALA A O 1
ATOM 903 N N . SER A 1 118 ? 7.761 -4.393 19.072 1.00 46.91 118 SER A N 1
ATOM 904 C CA . SER A 1 118 ? 7.109 -3.615 20.134 1.00 46.91 118 SER A CA 1
ATOM 905 C C . SER A 1 118 ? 5.609 -3.918 20.259 1.00 46.91 118 SER A C 1
ATOM 907 O O . SER A 1 118 ? 5.111 -4.170 21.359 1.00 46.91 118 SER A O 1
ATOM 909 N N . MET A 1 119 ? 4.884 -4.007 19.138 1.00 48.94 119 MET A N 1
ATOM 910 C CA . MET A 1 119 ? 3.464 -4.385 19.113 1.00 48.94 119 MET A CA 1
ATOM 911 C C . MET A 1 119 ? 3.235 -5.823 19.609 1.00 48.94 119 MET A C 1
ATOM 913 O O . MET A 1 119 ? 2.221 -6.107 20.251 1.00 48.94 119 MET A O 1
ATOM 917 N N . LEU A 1 120 ? 4.184 -6.730 19.360 1.00 51.28 120 LEU A N 1
ATOM 918 C CA . LEU A 1 120 ? 4.171 -8.096 19.892 1.00 51.28 120 LEU A CA 1
ATOM 919 C C . LEU A 1 120 ? 4.577 -8.149 21.379 1.00 51.28 120 LEU A C 1
ATOM 921 O O . LEU A 1 120 ? 3.982 -8.909 22.144 1.00 51.28 120 LEU A O 1
ATOM 925 N N . ALA A 1 121 ? 5.534 -7.323 21.816 1.00 49.59 121 ALA A N 1
ATOM 926 C CA . ALA A 1 121 ? 6.027 -7.265 23.196 1.00 49.59 121 ALA A CA 1
ATOM 927 C C . ALA A 1 121 ? 5.056 -6.570 24.172 1.00 49.59 121 ALA A C 1
ATOM 929 O O . ALA A 1 121 ? 4.987 -6.942 25.347 1.00 49.59 121 ALA A O 1
ATOM 930 N N . GLY A 1 122 ? 4.248 -5.618 23.691 1.00 43.41 122 GLY A N 1
ATOM 931 C CA . GLY A 1 122 ? 3.193 -4.941 24.459 1.00 43.41 122 GLY A CA 1
ATOM 932 C C . GLY A 1 122 ? 2.056 -5.859 24.935 1.00 43.41 122 GLY A C 1
ATOM 933 O O . GLY A 1 122 ? 1.256 -5.460 25.777 1.00 43.41 122 GLY A O 1
ATOM 934 N N . ARG A 1 123 ? 2.008 -7.120 24.472 1.00 46.75 123 ARG A N 1
ATOM 935 C CA . ARG A 1 123 ? 1.093 -8.175 24.950 1.00 46.75 123 ARG A CA 1
ATOM 936 C C . ARG A 1 123 ? 1.538 -8.865 26.248 1.00 46.75 123 ARG A C 1
ATOM 938 O O . ARG A 1 123 ? 1.030 -9.940 26.569 1.00 46.75 123 ARG A O 1
ATOM 945 N N . LYS A 1 124 ? 2.439 -8.282 27.049 1.00 38.66 124 LYS A N 1
ATOM 946 C CA . LYS A 1 124 ? 2.580 -8.709 28.452 1.00 38.66 124 LYS A CA 1
ATOM 947 C C . LYS A 1 124 ? 1.366 -8.225 29.248 1.00 38.66 124 LYS A C 1
ATOM 949 O O . LYS A 1 124 ? 1.338 -7.121 29.779 1.00 38.66 124 LYS A O 1
ATOM 954 N N . ILE A 1 125 ? 0.362 -9.099 29.271 1.00 39.56 125 ILE A N 1
ATOM 955 C CA . ILE A 1 125 ? -0.844 -9.082 30.100 1.00 39.56 125 ILE A CA 1
ATOM 956 C C . ILE A 1 125 ? -0.502 -8.513 31.484 1.00 39.56 125 ILE A C 1
ATOM 958 O O . ILE A 1 125 ? 0.248 -9.133 32.243 1.00 39.56 125 ILE A O 1
ATOM 962 N N . ARG A 1 126 ? -1.057 -7.339 31.815 1.00 37.03 126 ARG A N 1
ATOM 963 C CA . ARG A 1 126 ? -1.213 -6.931 33.215 1.00 37.03 126 ARG A CA 1
ATOM 964 C C . ARG A 1 126 ? -2.145 -7.960 33.859 1.00 37.03 126 ARG A C 1
ATOM 966 O O . ARG A 1 126 ? -3.300 -8.060 33.452 1.00 37.03 126 ARG A O 1
ATOM 973 N N . LYS A 1 127 ? -1.590 -8.773 34.760 1.00 37.12 127 LYS A N 1
ATOM 974 C CA . LYS A 1 127 ? -2.364 -9.559 35.726 1.00 37.12 127 LYS A CA 1
ATOM 975 C C . LYS A 1 127 ? -3.011 -8.631 36.743 1.00 37.12 127 LYS A C 1
ATOM 977 O O . LYS A 1 127 ? -2.386 -7.585 37.034 1.00 37.12 127 LYS A O 1
#

Secondary structure (DSSP, 8-state):
-HHHHHHTTT-EEEEESB-TTS-B--EE--HHHHHHHHHHHHHHHHTSSSPPPGGGEEEEEEEEEETTT--EEEEEEEEEEE-TTSPPP----EEEE-TTTS-EEEEPPHHHHHHHHHHHHTT----

Foldseek 3Di:
DVQVVQLVDQWDKDKDQADPVRWRNFDQPDPVVLVVVVVVVQVVQCPDVVRQDPQQKDWDWAFEAEPPPRHGPSGTMTMITGGNPGGDDDDHWHKYQDPPPRTIDTDDDPVVVVVVVVSVVVPPDDD